Protein 7NUV (pdb70)

Structure (mmCIF, N/CA/C/O backbone):
data_7NUV
#
_entry.id   7NUV
#
_cell.length_a   44.840
_cell.length_b   44.840
_cell.length_c   141.153
_cell.angle_alpha   90.000
_cell.angle_beta   90.000
_cell.angle_gamma   90.000
#
_symmetry.space_group_name_H-M   'P 4 21 2'
#
loop_
_entity.id
_entity.type
_entity.pdbx_description
1 polymer Aux2pLS20
2 water water
#
loop_
_atom_site.group_PDB
_atom_site.id
_atom_site.type_symbol
_atom_site.label_atom_id
_atom_site.label_alt_id
_atom_site.label_comp_id
_atom_site.label_asym_id
_atom_site.label_entity_id
_atom_site.label_seq_id
_atom_site.pdbx_PDB_ins_code
_atom_site.Cartn_x
_atom_site.Cartn_y
_atom_site.Cartn_z
_atom_site.occupancy
_atom_site.B_iso_or_equiv
_atom_site.auth_seq_id
_atom_site.auth_comp_id
_atom_site.auth_asym_id
_atom_site.auth_atom_id
_atom_site.pdbx_PDB_model_num
ATOM 1 N N . LEU A 1 55 ? 37.37406 -6.19475 -31.90728 1.000 40.29438 53 LEU A N 1
ATOM 2 C CA . LEU A 1 55 ? 36.01529 -6.57451 -31.54685 1.000 36.02607 53 LEU A CA 1
ATOM 3 C C . LEU A 1 55 ? 35.09471 -6.43563 -32.75934 1.000 37.77309 53 LEU A C 1
ATOM 4 O O . LEU A 1 55 ? 35.37687 -5.64373 -33.66109 1.000 36.59655 53 LEU A O 1
ATOM 9 N N . SER A 1 56 ? 33.99880 -7.19302 -32.78493 1.000 34.47195 54 SER A N 1
ATOM 10 C CA . SER A 1 56 ? 32.96462 -6.95261 -33.78218 1.000 35.50506 54 SER A CA 1
ATOM 11 C C . SER A 1 56 ? 32.36885 -5.56111 -33.59239 1.000 38.35378 54 SER A C 1
ATOM 12 O O . SER A 1 56 ? 32.51744 -4.92768 -32.53859 1.000 33.19664 54 SER A O 1
ATOM 15 N N . GLU A 1 57 ? 31.68545 -5.07758 -34.63340 1.000 37.43687 55 GLU A N 1
ATOM 16 C CA . GLU A 1 57 ? 31.03875 -3.77271 -34.52620 1.000 39.38378 55 GLU A CA 1
ATOM 17 C C . GLU A 1 57 ? 30.04499 -3.75540 -33.37499 1.000 40.52587 55 GLU A C 1
ATOM 18 O O . GLU A 1 57 ? 30.05606 -2.84449 -32.54093 1.000 35.90492 55 GLU A O 1
ATOM 24 N N . GLN A 1 58 ? 29.17932 -4.76169 -33.31245 1.000 38.45953 56 GLN A N 1
ATOM 25 C CA . GLN A 1 58 ? 28.16317 -4.78789 -32.27160 1.000 34.33104 56 GLN A CA 1
ATOM 26 C C . GLN A 1 58 ? 28.77833 -4.89432 -30.88370 1.000 33.36579 56 GLN A C 1
ATOM 27 O O . GLN A 1 58 ? 28.32494 -4.22488 -29.94336 1.000 28.00863 56 GLN A O 1
ATOM 33 N N . ASP A 1 59 ? 29.80457 -5.73579 -30.72775 1.000 27.88528 57 ASP A N 1
ATOM 34 C CA . ASP A 1 59 ? 30.44520 -5.86796 -29.42481 1.000 33.70688 57 ASP A CA 1
ATOM 35 C C . ASP A 1 59 ? 31.18765 -4.59694 -29.04844 1.000 30.76533 57 ASP A C 1
ATOM 36 O O . ASP A 1 59 ? 31.27112 -4.26178 -27.86265 1.000 26.54405 57 ASP A O 1
ATOM 41 N N . ALA A 1 60 ? 31.71820 -3.87057 -30.03418 1.000 27.63245 58 ALA A N 1
ATOM 42 C CA . ALA A 1 60 ? 32.33170 -2.58230 -29.73296 1.000 30.42806 58 ALA A CA 1
ATOM 43 C C . ALA A 1 60 ? 31.29594 -1.59898 -29.19743 1.000 29.29053 58 ALA A C 1
ATOM 44 O O . ALA A 1 60 ? 31.58293 -0.82141 -28.27582 1.000 28.42256 58 ALA A O 1
ATOM 46 N N . LEU A 1 61 ? 30.08051 -1.62807 -29.75240 1.000 26.94322 59 LEU A N 1
ATOM 47 C CA . LEU A 1 61 ? 29.00016 -0.78674 -29.24325 1.000 25.36002 59 LEU A CA 1
ATOM 48 C C . LEU A 1 61 ? 28.61113 -1.20212 -27.83423 1.000 26.55121 59 LEU A C 1
ATOM 49 O O . LEU A 1 61 ? 28.45720 -0.35911 -26.94163 1.000 23.09879 59 LEU A O 1
ATOM 54 N N . VAL A 1 62 ? 28.44832 -2.50774 -27.61946 1.000 24.22739 60 VAL A N 1
ATOM 55 C CA . VAL A 1 62 ? 28.05423 -3.00147 -26.30124 1.000 23.55693 60 VAL A CA 1
ATOM 56 C C . VAL A 1 62 ? 29.08747 -2.57581 -25.27078 1.000 24.59858 60 VAL A C 1
ATOM 57 O O . VAL A 1 62 ? 28.75486 -2.15265 -24.15725 1.000 22.21820 60 VAL A O 1
ATOM 61 N N . GLU A 1 63 ? 30.36114 -2.66169 -25.63679 1.000 23.29689 61 GLU A N 1
ATOM 62 C CA . GLU A 1 63 ? 31.40398 -2.35960 -24.67484 1.000 24.23144 61 GLU A CA 1
ATOM 63 C C . GLU A 1 63 ? 31.43050 -0.86147 -24.38451 1.000 24.14186 61 GLU A C 1
ATOM 64 O O . GLU A 1 63 ? 31.65952 -0.44868 -23.23990 1.000 24.67622 61 GLU A O 1
ATOM 70 N N . LYS A 1 64 ? 31.15782 -0.03562 -25.40620 1.000 19.60324 62 LYS A N 1
ATOM 71 C CA . LYS A 1 64 ? 31.15516 1.41588 -25.22996 1.000 22.69621 62 LYS A CA 1
ATOM 72 C C . LYS A 1 64 ? 30.01361 1.86063 -24.31605 1.000 25.06794 62 LYS A C 1
ATOM 73 O O . LYS A 1 64 ? 30.20428 2.70535 -23.43085 1.000 19.85187 62 LYS A O 1
ATOM 79 N N . ILE A 1 65 ? 28.82526 1.29126 -24.51562 1.000 18.83579 63 ILE A N 1
ATOM 80 C CA . ILE A 1 65 ? 27.70841 1.50889 -23.60149 1.000 19.61631 63 ILE A CA 1
ATOM 81 C C . ILE A 1 65 ? 28.09426 1.12031 -22.17663 1.000 19.22573 63 ILE A C 1
ATOM 82 O O . ILE A 1 65 ? 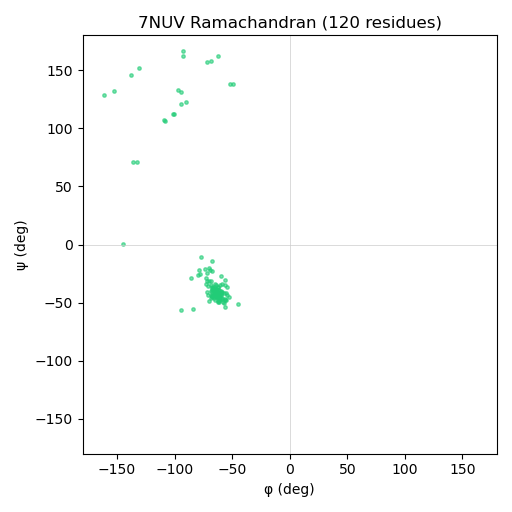27.96318 1.91174 -21.23464 1.000 21.78665 63 ILE A O 1
ATOM 87 N N . PHE A 1 66 ? 28.57625 -0.11141 -22.00172 1.000 18.44526 64 PHE A N 1
ATOM 88 C CA . PHE A 1 66 ? 28.81178 -0.65034 -20.66324 1.000 18.91059 64 PHE A CA 1
ATOM 89 C C . PHE A 1 66 ? 29.89282 0.12109 -19.91868 1.000 21.40519 64 PHE A C 1
ATOM 90 O O . PHE A 1 66 ? 29.79933 0.30680 -18.69752 1.000 20.25489 64 PHE A O 1
ATOM 98 N N . GLN A 1 67 ? 30.91604 0.59754 -20.62630 1.000 17.71249 65 GLN A N 1
ATOM 99 C CA . GLN A 1 67 ? 31.99713 1.28853 -19.93129 1.000 23.85122 65 GLN A CA 1
ATOM 100 C C . GLN A 1 67 ? 31.54506 2.61485 -19.34223 1.000 20.75526 65 GLN A C 1
ATOM 101 O O . GLN A 1 67 ? 32.24841 3.17088 -18.49342 1.000 20.79676 65 GLN A O 1
ATOM 107 N N . ARG A 1 68 ? 30.38670 3.12435 -19.75361 1.000 21.04900 66 ARG A N 1
ATOM 108 C CA . ARG A 1 68 ? 29.89733 4.35211 -19.15034 1.000 23.10375 66 ARG A CA 1
ATOM 109 C C . ARG A 1 68 ? 29.47788 4.14246 -17.69375 1.000 20.11564 66 ARG A C 1
ATOM 110 O O . ARG A 1 68 ? 29.45633 5.10930 -16.92242 1.000 20.00113 66 ARG A O 1
ATOM 118 N N . PHE A 1 69 ? 29.17217 2.91021 -17.28357 1.000 19.24452 67 PHE A N 1
ATOM 119 C CA . PHE A 1 69 ? 28.72725 2.69513 -15.91008 1.000 17.79171 67 PHE A CA 1
ATOM 120 C C . PHE A 1 69 ? 29.18222 1.38367 -15.28236 1.000 17.80894 67 PHE A C 1
ATOM 121 O O . PHE A 1 69 ? 28.79020 1.11227 -14.13882 1.000 18.28335 67 PHE A O 1
ATOM 129 N N . LYS A 1 70 ? 29.94166 0.53435 -15.98935 1.000 15.39163 68 LYS A N 1
ATOM 130 C CA . LYS A 1 70 ? 30.48378 -0.67496 -15.35329 1.000 16.41717 68 LYS A CA 1
ATOM 131 C C . LYS A 1 70 ? 31.09281 -0.44466 -13.96708 1.000 18.62727 68 LYS A C 1
ATOM 132 O O . LYS A 1 70 ? 30.78973 -1.17096 -13.01034 1.000 15.92522 68 LYS A O 1
ATOM 138 N N . LYS A 1 71 ? 31.98781 0.53606 -13.84800 1.000 14.86583 69 LYS A N 1
ATOM 139 C CA . LYS A 1 71 ? 32.68065 0.72987 -12.58142 1.000 17.82209 69 LYS A CA 1
ATOM 140 C C . LYS A 1 71 ? 31.74358 1.31920 -11.54421 1.000 16.42681 69 LYS A C 1
ATOM 141 O O . LYS A 1 71 ? 31.91804 1.08387 -10.34352 1.000 17.27758 69 LYS A O 1
ATOM 147 N N . THR A 1 72 ? 30.74635 2.09397 -11.98516 1.000 15.78235 70 THR A N 1
ATOM 148 C CA . THR A 1 72 ? 29.76375 2.61041 -11.04519 1.000 13.29824 70 THR A CA 1
ATOM 149 C C . THR A 1 72 ? 28.98033 1.46806 -10.40695 1.000 15.50763 70 THR A C 1
ATOM 150 O O . THR A 1 72 ? 28.79129 1.43930 -9.18268 1.000 12.62721 70 THR A O 1
ATOM 154 N N . LEU A 1 73 ? 28.54147 0.49586 -11.21366 1.000 14.71668 71 LEU A N 1
ATOM 155 C CA . LEU A 1 73 ? 27.84330 -0.65755 -10.64786 1.000 15.88183 71 LEU A CA 1
ATOM 156 C C . LEU A 1 73 ? 28.75430 -1.48148 -9.74870 1.000 20.36032 71 LEU A C 1
ATOM 157 O O . LEU A 1 73 ? 28.30584 -1.98923 -8.71152 1.000 14.68232 71 LEU A O 1
ATOM 162 N N . ASP A 1 74 ? 30.02901 -1.63352 -10.13037 1.000 17.28298 72 ASP A N 1
ATOM 163 C CA . ASP A 1 74 ? 30.98109 -2.37256 -9.29885 1.000 17.86814 72 ASP A CA 1
ATOM 164 C C . ASP A 1 74 ? 31.10664 -1.74341 -7.91914 1.000 14.67637 72 ASP A C 1
ATOM 165 O O . ASP A 1 74 ? 31.07557 -2.44058 -6.90149 1.000 16.68588 72 ASP A O 1
ATOM 170 N N . VAL A 1 75 ? 31.26009 -0.41529 -7.88094 1.000 15.84939 73 VAL A N 1
ATOM 171 C CA . VAL A 1 75 ? 31.32467 0.33829 -6.62837 1.000 17.74794 73 VAL A CA 1
ATOM 172 C C . VAL A 1 75 ? 30.06711 0.13382 -5.79772 1.000 16.10723 73 VAL A C 1
ATOM 173 O O . VAL A 1 75 ? 30.13836 -0.04536 -4.57829 1.000 17.36901 73 VAL A O 1
ATOM 177 N N . ILE A 1 76 ? 28.89126 0.22958 -6.42782 1.000 15.38092 74 ILE A N 1
ATOM 178 C CA . ILE A 1 76 ? 27.65163 0.04052 -5.67648 1.000 17.20923 74 ILE A CA 1
ATOM 179 C C . ILE A 1 76 ? 27.59041 -1.36507 -5.09539 1.000 17.56306 74 ILE A C 1
ATOM 180 O O . ILE A 1 76 ? 27.28899 -1.55099 -3.91122 1.000 17.62136 74 ILE A O 1
ATOM 185 N N . ARG A 1 77 ? 27.85173 -2.37996 -5.92525 1.000 13.80201 75 ARG A N 1
ATOM 186 C CA . ARG A 1 77 ? 27.89259 -3.74690 -5.41950 1.000 14.94710 75 ARG A CA 1
ATOM 187 C C . ARG A 1 77 ? 28.82875 -3.90546 -4.23141 1.000 17.96232 75 ARG A C 1
ATOM 188 O O . ARG A 1 77 ? 28.47055 -4.55684 -3.24323 1.000 17.92508 75 ARG A O 1
ATOM 196 N N . VAL A 1 78 ? 30.03215 -3.33334 -4.30888 1.000 16.58665 76 VAL A N 1
ATOM 197 C CA . VAL A 1 78 ? 30.99854 -3.50929 -3.22493 1.000 15.42925 76 VAL A CA 1
ATOM 198 C C . VAL A 1 78 ? 30.52478 -2.79353 -1.96643 1.000 19.89019 76 VAL A C 1
ATOM 199 O O . VAL A 1 78 ? 30.61600 -3.32884 -0.84772 1.000 19.45172 76 VAL A O 1
ATOM 203 N N . ARG A 1 79 ? 30.01568 -1.57422 -2.12045 1.000 16.67288 77 ARG A N 1
ATOM 204 C CA . ARG A 1 79 ? 29.48274 -0.85665 -0.96521 1.000 18.59812 77 ARG A CA 1
ATOM 205 C C . ARG A 1 79 ? 28.32329 -1.61438 -0.31453 1.000 18.01644 77 ARG A C 1
ATOM 206 O O . ARG A 1 79 ? 28.26875 -1.76295 0.91826 1.000 17.61563 77 ARG A O 1
ATOM 214 N N . ALA A 1 80 ? 27.38707 -2.11339 -1.12556 1.000 19.00781 78 ALA A N 1
ATOM 215 C CA . ALA A 1 80 ? 26.25943 -2.85665 -0.57238 1.000 17.01322 78 ALA A CA 1
ATOM 216 C C . ALA A 1 80 ? 26.72333 -4.08902 0.18676 1.000 16.27180 78 ALA A C 1
ATOM 217 O O . ALA A 1 80 ? 26.11097 -4.46004 1.19445 1.000 18.62947 78 ALA A O 1
ATOM 219 N N . GLY A 1 81 ? 27.79780 -4.73388 -0.27180 1.000 15.44303 79 GLY A N 1
ATOM 220 C CA . GLY A 1 81 ? 28.35163 -5.84665 0.48155 1.000 15.47490 79 GLY A CA 1
ATOM 221 C C . GLY A 1 81 ? 28.91849 -5.41111 1.82267 1.000 17.84244 79 GLY A C 1
ATOM 222 O O . GLY A 1 81 ? 28.77194 -6.11975 2.82547 1.000 17.21070 79 GLY A O 1
ATOM 223 N N . HIS A 1 82 ? 29.60476 -4.26451 1.85680 1.000 19.13588 80 HIS A N 1
ATOM 224 C CA . HIS A 1 82 ? 30.11051 -3.74169 3.12818 1.000 19.03576 80 HIS A CA 1
ATOM 225 C C . HIS A 1 82 ? 28.98902 -3.44608 4.11229 1.000 19.32326 80 HIS A C 1
ATOM 226 O O . HIS A 1 82 ? 29.09315 -3.77265 5.30233 1.000 18.10494 80 HIS A O 1
ATOM 233 N N A THR A 1 83 ? 27.92924 -2.77986 3.65860 0.770 15.99625 81 THR A N 1
ATOM 234 N N B THR A 1 83 ? 27.93051 -2.77618 3.65349 0.230 16.06826 81 THR A N 1
ATOM 235 C CA A THR A 1 83 ? 26.90599 -2.42900 4.62574 0.770 17.92935 81 THR A CA 1
ATOM 236 C CA B THR A 1 83 ? 26.86121 -2.39612 4.56806 0.230 18.07155 81 THR A CA 1
ATOM 237 C C A THR A 1 83 ? 26.05954 -3.63977 4.97292 0.770 18.33948 81 THR A C 1
ATOM 238 C C B THR A 1 83 ? 25.97931 -3.58637 4.92489 0.230 18.30823 81 THR A C 1
ATOM 239 O O A THR A 1 83 ? 25.60583 -3.75382 6.11213 0.770 18.48500 81 THR A O 1
ATOM 240 O O B THR A 1 83 ? 25.39329 -3.61152 6.01118 0.230 18.61470 81 THR A O 1
ATOM 247 N N . ASP A 1 84 ? 25.88259 -4.57763 4.03536 1.000 15.73498 82 ASP A N 1
ATOM 248 C CA . ASP A 1 84 ? 25.28641 -5.86037 4.40178 1.000 15.25054 82 ASP A CA 1
ATOM 249 C C . ASP A 1 84 ? 26.07500 -6.51258 5.53411 1.000 16.83638 82 ASP A C 1
ATOM 250 O O . ASP A 1 84 ? 25.49891 -6.93339 6.54454 1.000 19.27441 82 ASP A O 1
ATOM 255 N N . LYS A 1 85 ? 27.40487 -6.56712 5.39799 1.000 16.29262 83 LYS A N 1
ATOM 256 C CA . LYS A 1 85 ? 28.24192 -7.15562 6.44349 1.000 17.61219 83 LYS A CA 1
ATOM 257 C C . LYS A 1 85 ? 28.09516 -6.40012 7.76369 1.000 15.96875 83 LYS A C 1
ATOM 258 O O . LYS A 1 85 ? 27.90736 -7.00958 8.82414 1.000 14.55826 83 LYS A O 1
ATOM 264 N N . ASN A 1 86 ? 28.17925 -5.06475 7.71928 1.000 14.72371 84 ASN A N 1
ATOM 265 C CA . ASN A 1 86 ? 28.03435 -4.27282 8.94004 1.000 15.97799 84 ASN A CA 1
ATOM 266 C C . ASN A 1 86 ? 26.66450 -4.45632 9.58342 1.000 15.33416 84 ASN A C 1
ATOM 267 O O . ASN A 1 86 ? 26.54994 -4.50265 10.81662 1.000 14.87965 84 ASN A O 1
ATOM 272 N N . ALA A 1 87 ? 25.61153 -4.54321 8.77386 1.000 13.14933 85 ALA A N 1
ATOM 273 C 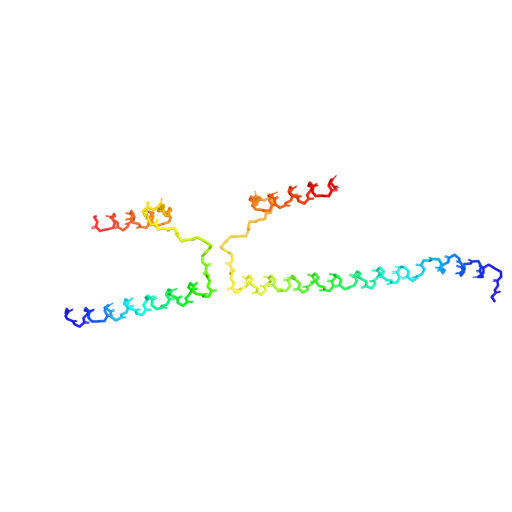CA . ALA A 1 87 ? 24.27931 -4.74488 9.34683 1.000 14.04738 85 ALA A CA 1
ATOM 274 C C . ALA A 1 87 ? 24.16077 -6.09665 10.04879 1.000 17.46734 85 ALA A C 1
ATOM 275 O O . ALA A 1 87 ? 23.46707 -6.20437 11.06929 1.000 17.11493 85 ALA A O 1
ATOM 277 N N . GLN A 1 88 ? 24.84745 -7.12874 9.53999 1.000 16.50983 86 GLN A N 1
ATOM 278 C CA . GLN A 1 88 ? 24.90812 -8.42740 10.21341 1.000 14.36785 86 GLN A CA 1
ATOM 279 C C . GLN A 1 88 ? 25.65784 -8.35000 11.53978 1.000 15.26360 86 GLN A C 1
ATOM 280 O O . GLN A 1 88 ? 25.20612 -8.90854 12.54558 1.000 15.76861 86 GLN A O 1
ATOM 286 N N . ILE A 1 89 ? 26.80201 -7.66038 11.55489 1.000 13.03459 87 ILE A N 1
ATOM 287 C CA . ILE A 1 89 ? 27.55209 -7.44077 12.78910 1.000 15.74851 87 ILE A CA 1
ATOM 288 C C . ILE A 1 89 ? 26.71867 -6.68951 13.79532 1.000 12.84049 87 ILE A C 1
ATOM 289 O O . ILE A 1 89 ? 26.72039 -7.01293 14.99013 1.000 14.74748 87 ILE A O 1
ATOM 294 N N . ASN A 1 90 ? 25.99294 -5.67168 13.33413 1.000 11.05294 88 ASN A N 1
ATOM 295 C CA . ASN A 1 90 ? 25.13985 -4.90798 14.23312 1.000 12.68825 88 ASN A CA 1
ATOM 296 C C . ASN A 1 90 ? 24.11385 -5.80251 14.92691 1.000 14.41378 88 ASN A C 1
ATOM 297 O O . ASN A 1 90 ? 23.87022 -5.66700 16.13314 1.000 13.89045 88 ASN A O 1
ATOM 302 N N A LEU A 1 91 ? 23.51728 -6.74099 14.18939 0.511 13.71738 89 LEU A N 1
ATOM 303 N N B LEU A 1 91 ? 23.50601 -6.72479 14.18038 0.489 13.65797 89 LEU A N 1
ATOM 304 C CA A LEU A 1 91 ? 22.52080 -7.62007 14.79236 0.511 15.22572 89 LEU A CA 1
ATOM 305 C CA B LEU A 1 91 ? 22.52985 -7.63265 14.76984 0.489 15.43193 89 LEU A CA 1
ATOM 306 C C A LEU A 1 91 ? 23.15135 -8.57950 15.80286 0.511 14.55369 89 LEU A C 1
ATOM 307 C C B LEU A 1 91 ? 23.16886 -8.54818 15.81376 0.489 14.29952 89 LEU A C 1
ATOM 308 O O A LEU A 1 91 ? 22.52857 -8.90927 16.82309 0.511 14.16686 89 LEU A O 1
ATOM 309 O O B LEU A 1 91 ? 22.56627 -8.82211 16.86227 0.489 14.16785 89 LEU A O 1
ATOM 318 N N . GLU A 1 92 ? 24.38431 -9.03794 15.54351 1.000 12.05025 90 GLU A N 1
ATOM 319 C CA . GLU A 1 92 ? 25.07695 -9.90646 16.49960 1.000 14.24496 90 GLU A CA 1
ATOM 320 C C . GLU A 1 92 ? 25.34222 -9.17915 17.81309 1.000 14.31116 90 GLU A C 1
ATOM 321 O O . GLU A 1 92 ? 25.23057 -9.77193 18.89783 1.000 15.75741 90 GLU A O 1
ATOM 327 N N . LEU A 1 93 ? 25.70647 -7.89263 17.72583 1.000 11.68905 91 LEU A N 1
ATOM 328 C CA . LEU A 1 93 ? 25.98859 -7.06894 18.89774 1.000 15.15233 91 LEU A CA 1
ATOM 329 C C . LEU A 1 93 ? 24.72984 -6.81784 19.70870 1.000 12.62778 91 LEU A C 1
ATOM 330 O O . LEU A 1 93 ? 24.75736 -6.90333 20.93721 1.000 13.84135 91 LEU A O 1
ATOM 335 N N . TRP A 1 94 ? 23.60938 -6.49667 19.04914 1.000 13.56649 92 TRP A N 1
ATOM 336 C CA . TRP A 1 94 ? 22.34268 -6.46645 19.76936 1.000 12.41223 92 TRP A CA 1
ATOM 337 C C . TRP A 1 94 ? 22.07676 -7.77970 20.48298 1.000 12.17055 92 TRP A C 1
ATOM 338 O O . TRP A 1 94 ? 21.59519 -7.77945 21.61465 1.000 11.21298 92 TRP A O 1
ATOM 349 N N . ASN A 1 95 ? 22.32493 -8.91125 19.81428 1.000 11.32592 93 ASN A N 1
ATOM 350 C CA . ASN A 1 95 ? 22.04831 -10.20669 20.42829 1.000 11.91175 93 ASN A CA 1
ATOM 351 C C . ASN A 1 95 ? 22.87535 -10.40758 21.68882 1.000 14.89185 93 ASN A C 1
ATOM 352 O O . ASN A 1 95 ? 22.34209 -10.78997 22.73297 1.000 12.55970 93 ASN A O 1
ATOM 357 N N . ALA A 1 96 ? 24.18925 -10.16965 21.59521 1.000 12.99764 94 ALA A N 1
ATOM 358 C CA . ALA A 1 96 ? 25.07089 -10.32273 22.74382 1.000 15.53798 94 ALA A CA 1
ATOM 359 C C . ALA A 1 96 ? 24.70203 -9.34895 23.85611 1.000 15.50873 94 ALA A C 1
ATOM 360 O O . ALA A 1 96 ? 24.69276 -9.72120 25.03654 1.000 15.71701 94 ALA A O 1
ATOM 362 N N . PHE A 1 97 ? 24.42021 -8.09100 23.50139 1.000 14.63224 95 PHE A N 1
ATOM 363 C CA . PHE A 1 97 ? 24.05598 -7.09340 24.50527 1.000 12.41657 95 PHE A CA 1
ATOM 364 C C . PHE A 1 97 ? 22.76740 -7.49991 25.21723 1.000 15.13849 95 PHE A C 1
ATOM 365 O O . PHE A 1 97 ? 22.68975 -7.49689 26.45445 1.000 16.08882 95 PHE A O 1
ATOM 373 N N . LEU A 1 98 ? 21.74697 -7.86908 24.45107 1.000 13.50446 96 LEU A N 1
ATOM 374 C CA . LEU A 1 98 ? 20.47746 -8.23205 25.06762 1.000 14.93460 96 LEU A CA 1
ATOM 375 C C . LEU A 1 98 ? 20.56031 -9.57007 25.78521 1.000 14.36186 96 LEU A C 1
ATOM 376 O O . LEU A 1 98 ? 19.80859 -9.79698 26.74125 1.000 14.05513 96 LEU A O 1
ATOM 381 N N . MET A 1 99 ? 21.48112 -10.46204 25.40624 1.000 14.05453 97 MET A N 1
ATOM 382 C CA . MET A 1 99 ? 21.53894 -11.67206 26.21506 1.000 13.27590 97 MET A CA 1
ATOM 383 C C . MET A 1 99 ? 22.15253 -11.34051 27.56755 1.000 17.52498 97 MET A C 1
ATOM 384 O O . MET A 1 99 ? 21.80657 -11.95372 28.59161 1.000 14.94476 97 MET A O 1
ATOM 389 N N . ALA A 1 100 ? 23.09690 -10.39474 27.57821 1.000 15.88593 98 ALA A N 1
ATOM 390 C CA . ALA A 1 100 ? 23.73676 -9.98939 28.82894 1.000 17.02303 98 ALA A CA 1
ATOM 391 C C . ALA A 1 100 ? 22.87111 -9.03953 29.63763 1.000 18.96066 98 ALA A C 1
ATOM 392 O O . ALA A 1 100 ? 23.03558 -8.95095 30.85764 1.000 18.60577 98 ALA A O 1
ATOM 394 N N . ASN A 1 101 ? 21.92905 -8.35455 28.99494 1.000 15.29871 99 ASN A N 1
ATOM 395 C CA . ASN A 1 101 ? 21.08924 -7.34776 29.64841 1.000 14.04878 99 ASN A CA 1
ATOM 396 C C . ASN A 1 101 ? 19.65730 -7.56840 29.17201 1.000 15.95927 99 ASN A C 1
ATOM 397 O O . ASN A 1 101 ? 19.13275 -6.80230 28.35882 1.000 15.13092 99 ASN A O 1
ATOM 402 N N . PRO A 1 102 ? 19.01512 -8.64187 29.61616 1.000 18.21597 100 PRO A N 1
ATOM 403 C CA . PRO A 1 102 ? 17.74204 -9.03146 29.00314 1.000 16.90156 100 PRO A CA 1
ATOM 404 C C . PRO A 1 102 ? 16.62399 -8.07925 29.38769 1.000 16.04782 100 PRO A C 1
ATOM 405 O O . PRO A 1 102 ? 16.68338 -7.38797 30.39962 1.000 17.26440 100 PRO A O 1
ATOM 409 N N . LEU A 1 103 ? 15.58360 -8.05009 28.53347 1.000 15.07643 101 LEU A N 1
ATOM 410 C CA . LEU A 1 103 ? 14.38397 -7.22858 28.68185 1.000 14.85733 101 LEU A CA 1
ATOM 411 C C . LEU A 1 103 ? 13.29414 -8.03906 29.37574 1.000 16.11490 101 LEU A C 1
ATOM 412 O O . LEU A 1 103 ? 13.05300 -9.18547 28.98900 1.000 15.52315 101 LEU A O 1
ATOM 417 N N . PRO A 1 104 ? 12.63126 -7.50886 30.41464 1.000 17.80816 102 PRO A N 1
ATOM 418 C CA . PRO A 1 104 ? 11.51086 -8.25366 31.02086 1.000 17.75814 102 PRO A CA 1
ATOM 419 C C . PRO A 1 104 ? 10.36261 -8.48933 30.05964 1.000 16.65835 102 PRO A C 1
ATOM 420 O O . PRO A 1 104 ? 9.67412 -9.51974 30.12905 1.000 20.99999 102 PRO A O 1
ATOM 424 N N . VAL A 1 105 ? 10.10619 -7.51355 29.20108 1.000 16.35195 103 VAL A N 1
ATOM 425 C CA . VAL A 1 105 ? 9.14521 -7.61355 28.11080 1.000 21.30682 103 VAL A CA 1
ATOM 426 C C . VAL A 1 105 ? 9.78603 -6.96825 26.88485 1.000 15.71829 103 VAL A C 1
ATOM 427 O O . VAL A 1 105 ? 10.56963 -6.01289 26.99221 1.000 18.67677 103 VAL A O 1
ATOM 431 N N . THR A 1 106 ? 9.47584 -7.50819 25.70876 1.000 15.40720 104 THR A N 1
ATOM 432 C CA . THR A 1 106 ? 9.98715 -6.98068 24.44729 1.000 12.92272 104 THR A CA 1
ATOM 433 C C . THR A 1 106 ? 8.82798 -6.29830 23.72878 1.000 20.41431 104 THR A C 1
ATOM 434 O O . THR A 1 106 ? 7.93030 -6.97602 23.21457 1.000 19.76376 104 THR A O 1
ATOM 438 N N . VAL A 1 107 ? 8.83955 -4.96765 23.70604 1.000 14.45651 105 VAL A N 1
ATOM 439 C CA . VAL A 1 107 ? 7.73411 -4.18386 23.16004 1.000 14.48690 105 VAL A CA 1
ATOM 440 C C . VAL A 1 107 ? 8.12548 -3.72364 21.76122 1.000 15.54601 105 VAL A C 1
ATOM 441 O O . VAL A 1 107 ? 9.01230 -2.88562 21.60056 1.000 14.28591 105 VAL A O 1
ATOM 445 N N . LEU A 1 108 ? 7.45415 -4.24489 20.74703 1.000 15.14643 106 LEU A N 1
ATOM 446 C CA . LEU A 1 108 ? 7.73682 -3.89483 19.35960 1.000 14.45793 106 LEU A CA 1
ATOM 447 C C . LEU A 1 108 ? 6.83351 -2.74410 18.92388 1.000 20.24703 106 LEU A C 1
ATOM 448 O O . LEU A 1 108 ? 5.83676 -2.43237 19.58815 1.000 17.74341 106 LEU A O 1
ATOM 453 N N . THR A 1 109 ? 7.16960 -2.12312 17.77622 1.000 15.88506 107 THR A N 1
ATOM 454 C CA . THR A 1 109 ? 6.51111 -0.87027 17.41425 1.000 16.23425 107 THR A CA 1
ATOM 455 C C . THR A 1 109 ? 5.05681 -1.09276 17.02981 1.000 21.47165 107 THR A C 1
ATOM 456 O O . THR A 1 109 ? 4.27757 -0.12985 17.01005 1.000 22.27293 107 THR A O 1
ATOM 460 N N . ASP A 1 110 ? 4.67837 -2.32194 16.66703 1.000 19.29667 108 ASP A N 1
ATOM 461 C CA . ASP A 1 110 ? 3.26501 -2.55288 16.39515 1.000 24.29936 108 ASP A CA 1
ATOM 462 C C . ASP A 1 110 ? 2.44033 -2.66054 17.67345 1.000 25.16096 108 ASP A C 1
ATOM 463 O O . ASP A 1 110 ? 1.20785 -2.65601 17.59963 1.000 27.15353 108 ASP A O 1
ATOM 468 N N . GLN A 1 111 ? 3.07985 -2.75964 18.83573 1.000 22.46339 109 GLN A N 1
ATOM 469 C CA . GLN A 1 111 ? 2.36855 -2.65245 20.10645 1.000 19.67419 109 GLN A CA 1
ATOM 470 C C . GLN A 1 111 ? 2.40452 -1.23077 20.65035 1.000 21.77960 109 GLN A C 1
ATOM 471 O O . GLN A 1 111 ? 1.35872 -0.63341 20.92118 1.000 24.61624 109 GLN A O 1
ATOM 477 N N . HIS A 1 112 ? 3.60644 -0.68893 20.82421 1.000 18.27364 110 HIS A N 1
ATOM 478 C CA . HIS A 1 112 ? 3.80245 0.68545 21.27304 1.000 15.80311 110 HIS A CA 1
ATOM 479 C C . HIS A 1 112 ? 5.13015 1.20431 20.75340 1.000 18.35074 110 HIS A C 1
ATOM 480 O O . HIS A 1 112 ? 6.14321 0.52035 20.88500 1.000 17.01620 110 HIS A O 1
ATOM 487 N N . THR A 1 113 ? 5.12481 2.40375 20.16752 1.000 16.21811 111 THR A N 1
ATOM 488 C CA . THR A 1 113 ? 6.35153 3.05505 19.72968 1.000 17.48365 111 THR A CA 1
ATOM 489 C C . THR A 1 113 ? 6.81788 3.98240 20.83674 1.000 16.63951 111 THR A C 1
ATOM 490 O O . THR A 1 113 ? 6.08335 4.87939 21.26048 1.000 15.07882 111 THR A O 1
ATOM 494 N N . SER A 1 114 ? 8.02777 3.72935 21.30964 1.000 14.73618 112 SER A N 1
ATOM 495 C CA . SER A 1 114 ? 8.69569 4.59316 22.27235 1.000 16.66862 112 SER A CA 1
ATOM 496 C C . SER A 1 114 ? 8.63522 6.03969 21.81392 1.000 17.95878 112 SER A C 1
ATOM 497 O O . SER A 1 114 ? 8.82837 6.33167 20.63547 1.000 17.35727 112 SER A O 1
ATOM 500 N N . GLU A 1 115 ? 8.37949 6.96394 22.74635 1.000 14.99909 113 GLU A N 1
ATOM 501 C CA . GLU A 1 115 ? 8.41225 8.36381 22.34320 1.000 17.13643 113 GLU A CA 1
ATOM 502 C C . GLU A 1 115 ? 9.77316 8.75507 21.77034 1.000 16.11179 113 GLU A C 1
ATOM 503 O O . GLU A 1 115 ? 9.83742 9.60389 20.88122 1.000 15.69856 113 GLU A O 1
ATOM 509 N N . SER A 1 116 ? 10.86763 8.17145 22.27643 1.000 13.65668 114 SER A N 1
ATOM 510 C CA . SER A 1 116 ? 12.20041 8.49637 21.75114 1.000 12.72773 114 SER A CA 1
ATOM 511 C C . SER A 1 116 ? 12.34476 8.10748 20.28274 1.000 18.24956 114 SER A C 1
ATOM 512 O O . SER A 1 116 ? 12.95950 8.84612 19.49216 1.000 14.38482 114 SER A O 1
ATOM 515 N N . VAL A 1 117 ? 11.82350 6.93106 19.91479 1.000 15.47439 115 VAL A N 1
ATOM 516 C CA . VAL A 1 117 ? 11.81858 6.48186 18.52573 1.000 14.52300 115 VAL A CA 1
ATOM 517 C C . VAL A 1 117 ? 10.93542 7.38290 17.67526 1.000 14.99785 115 VAL A C 1
ATOM 518 O O . VAL A 1 117 ? 11.31501 7.79789 16.57384 1.000 15.11803 115 VAL A O 1
ATOM 522 N N . SER A 1 118 ? 9.75505 7.71914 18.17925 1.000 14.26741 116 SER A N 1
ATOM 523 C CA . SER A 1 118 ? 8.89663 8.63947 17.45127 1.000 17.74374 116 SER A CA 1
ATOM 524 C C . SER A 1 118 ? 9.57623 9.99157 17.24259 1.000 16.18964 116 SER A C 1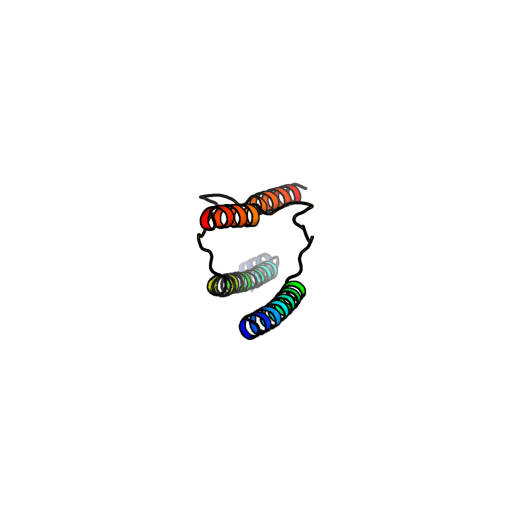
ATOM 525 O O . SER A 1 118 ? 9.50460 10.56195 16.14852 1.000 16.80226 116 SER A O 1
ATOM 528 N N . MET A 1 119 ? 10.23697 10.53311 18.26859 1.000 13.70054 117 MET A N 1
ATOM 529 C CA . MET A 1 119 ? 10.87454 11.83193 18.04881 1.000 14.81336 117 MET A CA 1
ATOM 530 C C . MET A 1 119 ? 12.02545 11.73977 17.05871 1.000 16.36103 117 MET A C 1
ATOM 531 O O . MET A 1 119 ? 12.24120 12.67277 16.27042 1.000 16.26150 117 MET A O 1
ATOM 536 N N . ALA A 1 120 ? 12.80224 10.65270 17.10840 1.000 13.64079 118 ALA A N 1
ATOM 537 C CA . ALA A 1 120 ? 13.88377 10.48527 16.14619 1.000 10.98128 118 ALA A CA 1
ATOM 538 C C . ALA A 1 120 ? 13.34438 10.36647 14.72574 1.000 13.78126 118 ALA A C 1
ATOM 539 O O . ALA A 1 120 ? 13.93739 10.90514 13.77931 1.000 14.92942 118 ALA A O 1
ATOM 541 N N . LYS A 1 121 ? 12.23977 9.64374 14.54431 1.000 17.00637 119 LYS A N 1
ATOM 542 C CA . LYS A 1 121 ? 11.68027 9.49910 13.20602 1.000 17.27845 119 LYS A CA 1
ATOM 543 C C . LYS A 1 121 ? 11.17872 10.83307 12.67216 1.000 16.12183 119 LYS A C 1
ATOM 544 O O . LYS A 1 121 ? 11.34263 11.12830 11.48120 1.000 18.98436 119 LYS A O 1
ATOM 550 N N . GLU A 1 122 ? 10.55673 11.64939 13.53128 1.000 17.15999 120 GLU A N 1
ATOM 551 C CA . GLU A 1 122 ? 10.07231 12.94654 13.07951 1.000 17.29528 120 GLU A CA 1
ATOM 552 C C . GLU A 1 122 ? 11.24399 13.86564 12.73969 1.000 19.20549 120 GLU A C 1
ATOM 553 O O . GLU A 1 122 ? 11.20352 14.59566 11.74255 1.000 17.41023 120 GLU A O 1
ATOM 559 N N . LYS A 1 123 ? 12.29630 13.84548 13.55506 1.000 15.32768 121 LYS A N 1
ATOM 560 C CA . LYS A 1 123 ? 13.43943 14.70766 13.27385 1.000 14.59394 121 LYS A CA 1
ATOM 561 C C . LYS A 1 123 ? 14.05544 14.35610 11.92443 1.000 19.53705 121 LYS A C 1
ATOM 562 O O . LYS A 1 123 ? 14.34511 15.23483 11.10362 1.000 16.36267 121 LYS A O 1
ATOM 568 N N . VAL A 1 124 ? 14.29061 13.06448 11.69121 1.000 15.28048 122 VAL A N 1
ATOM 569 C CA . VAL A 1 124 ? 14.90791 12.64815 10.43488 1.000 17.18568 122 VAL A CA 1
ATOM 570 C C . VAL A 1 124 ? 13.95593 12.89948 9.26064 1.000 15.99792 122 VAL A C 1
ATOM 571 O O . VAL A 1 124 ? 14.37609 13.35698 8.19349 1.000 19.00194 122 VAL A O 1
ATOM 575 N N . SER A 1 125 ? 12.65929 12.65079 9.44392 1.000 19.47094 123 SER A N 1
ATOM 576 C CA . SER A 1 125 ? 11.70426 12.96615 8.38251 1.000 17.05444 123 SER A CA 1
ATOM 577 C C . SER A 1 125 ? 11.77698 14.43971 7.9866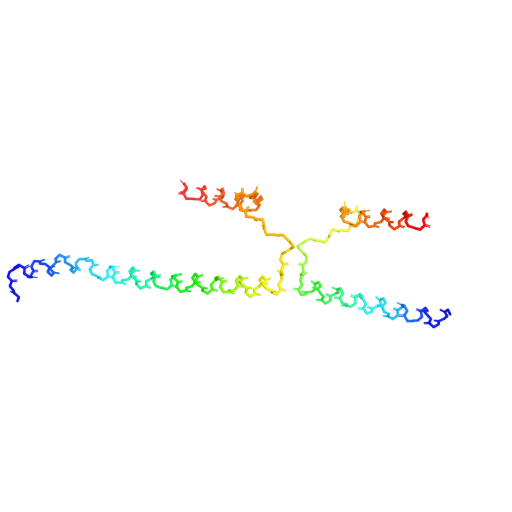4 1.000 19.72874 123 SER A C 1
ATOM 578 O O . SER A 1 125 ? 11.70866 14.77656 6.80069 1.000 20.85118 123 SER A O 1
ATOM 581 N N . ASN A 1 126 ? 11.90379 15.32990 8.96446 1.000 16.83560 124 ASN A N 1
ATOM 582 C CA . ASN A 1 126 ? 12.00113 16.75020 8.65777 1.000 15.18255 124 ASN A CA 1
ATOM 583 C C . ASN A 1 126 ? 13.35289 17.08520 8.04155 1.000 20.30584 124 ASN A C 1
ATOM 584 O O . ASN A 1 126 ? 13.43954 17.97921 7.19751 1.000 20.55287 124 ASN A O 1
ATOM 589 N N . ASP A 1 127 ? 14.40558 16.35695 8.42193 1.000 16.94460 125 ASP A N 1
ATOM 590 C CA . ASP A 1 127 ? 15.73143 16.60645 7.85688 1.000 22.28284 125 ASP A CA 1
ATOM 591 C C . ASP A 1 127 ? 15.70646 16.32737 6.36474 1.000 21.02715 125 ASP A C 1
ATOM 592 O O . ASP A 1 127 ? 16.23568 17.09624 5.54873 1.000 22.85740 125 ASP A O 1
ATOM 597 N N . ILE A 1 128 ? 15.09590 15.19865 6.00329 1.000 20.66851 126 ILE A N 1
ATOM 598 C CA . ILE A 1 128 ? 15.06026 14.74013 4.62193 1.000 20.74857 126 ILE A CA 1
ATOM 599 C C . ILE A 1 128 ? 14.18692 15.67026 3.79911 1.000 26.13629 126 ILE A C 1
ATOM 600 O O . ILE A 1 128 ? 14.46878 15.92664 2.62344 1.000 27.42263 126 ILE A O 1
ATOM 605 N N . ALA A 1 129 ? 13.12723 16.20593 4.40274 1.000 20.07325 127 ALA A N 1
ATOM 606 C CA . ALA A 1 129 ? 12.31203 17.19696 3.72006 1.000 24.70461 127 ALA A CA 1
ATOM 607 C C . ALA A 1 129 ? 13.05967 18.50685 3.50491 1.00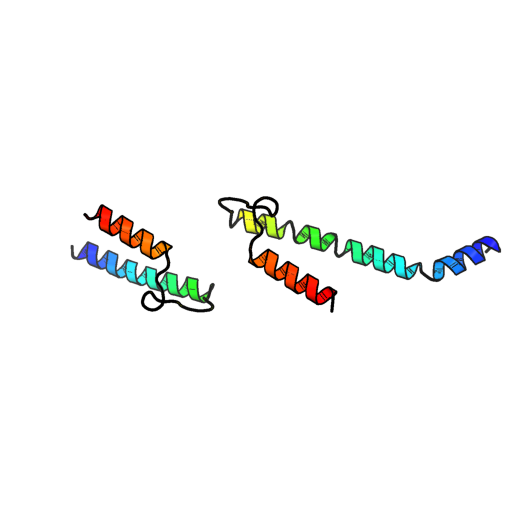0 29.78719 127 ALA A C 1
ATOM 608 O O . ALA A 1 129 ? 12.69226 19.27561 2.60799 1.000 36.13197 127 ALA A O 1
ATOM 610 N N . THR A 1 130 ? 14.09235 18.77368 4.30205 1.000 25.60988 128 THR A N 1
ATOM 611 C CA . THR A 1 130 ? 14.85647 20.02423 4.22094 1.000 30.60570 128 THR A CA 1
ATOM 612 C C . THR A 1 130 ? 16.16817 19.83510 3.45697 1.000 36.27687 128 THR A C 1
ATOM 613 O O . THR A 1 130 ? 16.66156 20.76564 2.81440 1.000 49.98404 128 THR A O 1
ATOM 617 N N . ILE B 1 76 ? 25.04992 -6.52339 70.24352 1.000 56.87252 74 ILE B N 1
ATOM 618 C CA . ILE B 1 76 ? 24.65286 -5.20705 69.75393 1.000 54.41482 74 ILE B CA 1
ATOM 619 C C . ILE B 1 76 ? 25.85105 -4.41771 69.26772 1.000 58.07452 74 ILE B C 1
ATOM 620 O O . ILE B 1 76 ? 25.80811 -3.79784 68.20314 1.000 55.24577 74 ILE B O 1
ATOM 625 N N . ARG B 1 77 ? 26.92296 -4.43226 70.05772 1.000 59.39337 75 ARG B N 1
ATOM 626 C CA . ARG B 1 77 ? 28.13612 -3.73254 69.65578 1.000 61.59308 75 ARG B CA 1
ATOM 627 C C . ARG B 1 77 ? 28.69343 -4.31432 68.36591 1.000 60.80090 75 ARG B C 1
ATOM 628 O O . ARG B 1 77 ? 29.08961 -3.57884 67.45502 1.000 61.08883 75 ARG B O 1
ATOM 636 N N . VAL B 1 78 ? 28.73535 -5.64319 68.27814 1.000 60.48456 76 VAL B N 1
ATOM 637 C CA . VAL B 1 78 ? 29.31633 -6.30091 67.11499 1.000 60.53302 76 VAL B CA 1
ATOM 638 C C . VAL B 1 78 ? 28.43110 -6.10466 65.89420 1.000 59.22243 76 VAL B C 1
ATOM 639 O O . VAL B 1 78 ? 28.90922 -5.74035 64.81300 1.000 59.31605 76 VAL B O 1
ATOM 643 N N . ARG B 1 79 ? 27.12884 -6.35761 66.04747 1.000 57.14369 77 ARG B N 1
ATOM 644 C CA . ARG B 1 79 ? 26.19200 -6.14583 64.94952 1.000 60.11244 77 ARG B CA 1
ATOM 645 C C . ARG B 1 79 ? 26.30354 -4.72762 64.41370 1.000 59.42188 77 ARG B C 1
ATOM 646 O O . ARG B 1 79 ? 26.19464 -4.49992 63.20495 1.000 52.70923 77 ARG B O 1
ATOM 654 N N . ALA B 1 80 ? 26.54470 -3.76268 65.30529 1.000 56.90862 78 ALA B N 1
ATOM 655 C CA . ALA B 1 80 ? 26.67860 -2.37165 64.88779 1.000 56.03276 78 ALA B CA 1
ATOM 656 C C . ALA B 1 80 ? 27.93615 -2.16097 64.05998 1.000 53.42699 78 ALA B C 1
ATOM 657 O O . ALA B 1 80 ? 27.89833 -1.47689 63.03154 1.000 50.58509 78 ALA B O 1
ATOM 659 N N . GLY B 1 81 ? 29.05836 -2.73260 64.49914 1.000 56.00207 79 GLY B N 1
ATOM 660 C CA . GLY B 1 81 ? 30.29793 -2.58030 63.75651 1.000 55.13962 79 GLY B CA 1
ATOM 661 C C . GLY B 1 81 ? 30.22786 -3.20371 62.37711 1.000 54.91799 79 GLY B C 1
ATOM 662 O O . GLY B 1 81 ? 30.74479 -2.64533 61.40639 1.000 50.82194 79 GLY B O 1
ATOM 663 N N . HIS B 1 82 ? 29.57658 -4.36322 62.26811 1.000 54.50221 80 HIS B N 1
ATOM 664 C CA . HIS B 1 82 ? 29.39613 -4.98016 60.95912 1.000 52.34075 80 HIS B CA 1
ATOM 665 C C . HIS B 1 82 ? 28.53747 -4.11174 60.04959 1.000 48.73745 80 HIS B C 1
ATOM 666 O O . HIS B 1 82 ? 28.86859 -3.91688 58.87599 1.000 45.50287 80 HIS B O 1
ATOM 673 N N . THR B 1 83 ? 27.43387 -3.57487 60.57034 1.000 48.53164 81 THR B N 1
ATOM 674 C CA . THR B 1 83 ? 26.57141 -2.73761 59.74201 1.000 45.91167 81 THR B CA 1
ATOM 675 C C . THR B 1 83 ? 27.27315 -1.44626 59.34100 1.000 45.93527 81 THR B C 1
ATOM 676 O O . THR B 1 83 ? 27.10187 -0.96711 58.21414 1.000 40.39291 81 THR B O 1
ATOM 680 N N . ASP B 1 84 ? 28.06913 -0.87548 60.24900 1.000 44.65400 82 ASP B N 1
ATOM 681 C CA . ASP B 1 84 ? 28.80827 0.34474 59.94080 1.000 46.27453 82 ASP B CA 1
ATOM 682 C C . ASP B 1 84 ? 29.84555 0.10089 58.85196 1.000 42.78628 82 ASP B C 1
ATOM 683 O O . ASP B 1 84 ? 29.96542 0.89202 57.91120 1.000 42.12664 82 ASP B O 1
ATOM 688 N N . LYS B 1 85 ? 30.62894 -0.97555 58.98502 1.000 41.37323 83 LYS B N 1
ATOM 689 C CA . LYS B 1 85 ? 31.57006 -1.35373 57.93169 1.000 41.38212 83 LYS B CA 1
ATOM 690 C C . LYS B 1 85 ? 30.86149 -1.54980 56.59673 1.000 39.39166 83 LYS B C 1
ATOM 691 O O . LYS B 1 85 ? 31.30750 -1.04165 55.55942 1.000 36.50510 83 LYS B O 1
ATOM 697 N N . ASN B 1 86 ? 29.75200 -2.29257 56.60246 1.000 37.61772 84 ASN B N 1
ATOM 698 C CA . ASN B 1 86 ? 29.09358 -2.62424 55.34551 1.000 38.67294 84 ASN B CA 1
ATOM 699 C C . ASN B 1 86 ? 28.43639 -1.40160 54.72778 1.000 35.94829 84 ASN B C 1
ATOM 700 O O . ASN B 1 86 ? 28.35836 -1.29816 53.49912 1.000 34.62712 84 ASN B O 1
ATOM 705 N N . ALA B 1 87 ? 27.96832 -0.46493 55.55655 1.000 35.94338 85 ALA B N 1
ATOM 706 C CA . ALA B 1 87 ? 27.43166 0.77941 55.01992 1.000 34.86519 85 ALA B CA 1
ATOM 707 C C . ALA B 1 87 ? 28.51827 1.59573 54.33254 1.000 35.30191 85 ALA B C 1
ATOM 708 O O . ALA B 1 87 ? 28.25631 2.24081 53.31250 1.000 32.97652 85 ALA B O 1
ATOM 710 N N . GLN B 1 88 ? 29.74515 1.57694 54.86071 1.000 34.52840 86 GLN B N 1
ATOM 711 C CA . GLN B 1 88 ? 30.83568 2.26273 54.16970 1.000 32.21640 86 GLN B CA 1
ATOM 712 C C . GLN B 1 88 ? 31.18514 1.58621 52.85213 1.000 33.45440 86 GLN B C 1
ATOM 713 O O . GLN B 1 88 ? 31.38038 2.26718 51.83856 1.000 30.14151 86 GLN B O 1
ATOM 719 N N . ILE B 1 89 ? 31.29145 0.25319 52.84885 1.000 33.62662 87 ILE B N 1
ATOM 720 C CA . ILE B 1 89 ? 31.52866 -0.47692 51.60136 1.000 30.29162 87 ILE B CA 1
ATOM 721 C C . ILE B 1 89 ? 30.46305 -0.13407 50.56849 1.000 29.59393 87 ILE B C 1
ATOM 722 O O . ILE B 1 89 ? 30.75949 0.03666 49.37947 1.000 29.49961 87 ILE B O 1
ATOM 727 N N . ASN B 1 90 ? 29.20302 -0.03920 51.00648 1.000 30.75344 88 ASN B N 1
ATOM 728 C CA . ASN B 1 90 ? 28.10942 0.26998 50.09406 1.000 27.96484 88 ASN B CA 1
ATOM 729 C C . ASN B 1 90 ? 28.32536 1.61507 49.41256 1.000 26.87828 88 ASN B C 1
ATOM 730 O O . ASN B 1 90 ? 28.08452 1.75871 48.20785 1.000 24.97743 88 ASN B O 1
ATOM 735 N N . LEU B 1 91 ? 28.79550 2.60870 50.16590 1.000 24.36029 89 LEU B N 1
ATOM 736 C CA . LEU B 1 91 ? 29.03468 3.93049 49.59624 1.000 26.98476 89 LEU B CA 1
ATOM 737 C C . LEU B 1 91 ? 30.18874 3.90559 48.60338 1.000 26.11493 89 LEU B C 1
ATOM 738 O O . LEU B 1 91 ? 30.14028 4.59415 47.57791 1.000 27.84056 89 LEU B O 1
ATOM 743 N N . GLU B 1 92 ? 31.23550 3.12062 48.88233 1.000 27.60189 90 GLU B N 1
ATOM 744 C CA . GLU B 1 92 ? 32.30224 2.96278 47.89808 1.000 25.35553 90 GLU B CA 1
ATOM 745 C C . GLU B 1 92 ? 31.78806 2.33120 46.61270 1.000 24.90027 90 GLU B C 1
ATOM 746 O O . GLU B 1 92 ? 32.24269 2.68106 45.51994 1.000 20.56050 90 GLU B O 1
ATOM 752 N N . LEU B 1 93 ? 30.84424 1.39635 46.71772 1.000 26.51284 91 LEU B N 1
ATOM 753 C CA . LEU B 1 93 ? 30.35518 0.72376 45.51689 1.000 22.47913 91 LEU B CA 1
ATOM 754 C C . LEU B 1 93 ? 29.48429 1.66043 44.68305 1.000 23.47171 91 LEU B C 1
ATOM 755 O O . LEU B 1 93 ? 29.60641 1.69233 43.45131 1.000 21.39838 91 LEU B O 1
ATOM 760 N N . TRP B 1 94 ? 28.62099 2.45333 45.33375 1.000 22.62019 92 TRP B N 1
ATOM 761 C CA . TRP B 1 94 ? 27.89764 3.50607 44.61570 1.000 21.51323 92 TRP B CA 1
ATOM 762 C C . TRP B 1 94 ? 28.85554 4.43940 43.88328 1.000 20.62889 92 TRP B C 1
ATOM 763 O O . TRP B 1 94 ? 28.65696 4.74682 42.70522 1.000 21.09868 92 TRP B O 1
ATOM 774 N N . ASN B 1 95 ? 29.90211 4.90396 44.57123 1.000 24.34658 93 ASN B N 1
ATOM 775 C CA . ASN B 1 95 ? 30.84701 5.82799 43.94934 1.000 19.85558 93 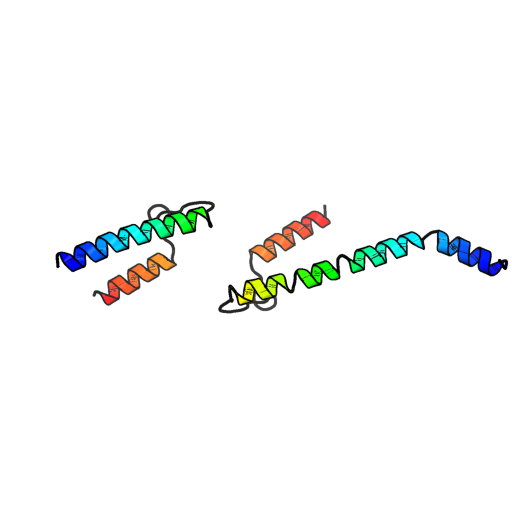ASN B CA 1
ATOM 776 C C . ASN B 1 95 ? 31.45128 5.22593 42.68918 1.000 25.78776 93 ASN B C 1
ATOM 777 O O . ASN B 1 95 ? 31.44522 5.84997 41.62282 1.000 22.52673 93 ASN B O 1
ATOM 782 N N . ALA B 1 96 ? 31.96017 3.99877 42.79303 1.000 23.59460 94 ALA B N 1
ATOM 783 C CA . ALA B 1 96 ? 32.58353 3.35293 41.64836 1.000 22.78835 94 ALA B CA 1
ATOM 784 C C . ALA B 1 96 ? 31.57321 3.10763 40.53356 1.000 22.59317 94 ALA B C 1
ATOM 785 O O . ALA B 1 96 ? 31.88605 3.28735 39.35071 1.000 22.18592 94 ALA B O 1
ATOM 787 N N . PHE B 1 97 ? 30.35050 2.70617 40.89367 1.000 20.66262 95 PHE B N 1
ATOM 788 C CA . PHE B 1 97 ? 29.31873 2.45393 39.89362 1.000 18.82051 95 PHE B CA 1
ATOM 789 C C . PHE B 1 97 ? 28.93988 3.74520 39.16024 1.000 22.41172 95 PHE B C 1
ATOM 790 O O . PHE B 1 97 ? 28.80113 3.75390 37.92819 1.000 20.28300 95 PHE B O 1
ATOM 798 N N . LEU B 1 98 ? 28.83281 4.85991 39.89392 1.000 21.09141 96 LEU B N 1
ATOM 799 C CA . LEU B 1 98 ? 28.45137 6.14201 39.29608 1.000 21.73207 96 LEU B CA 1
ATOM 800 C C . LEU B 1 98 ? 29.60865 6.83600 38.57925 1.000 20.36215 96 LEU B C 1
ATOM 801 O O . LEU B 1 98 ? 29.36214 7.64240 37.67464 1.000 21.97252 96 LEU B O 1
ATOM 806 N N . MET B 1 99 ? 30.86514 6.57560 38.97133 1.000 21.57159 97 MET B N 1
ATOM 807 C CA . MET B 1 99 ? 31.98579 7.00099 38.13137 1.000 21.99173 97 MET B CA 1
ATOM 808 C C . MET B 1 99 ? 31.96880 6.30420 36.77420 1.000 20.34180 97 MET B C 1
ATOM 809 O O . MET B 1 99 ? 32.18359 6.95069 35.74162 1.000 20.23779 97 MET B O 1
ATOM 814 N N . ALA B 1 100 ? 31.66088 5.00378 36.74416 1.000 23.01986 98 ALA B N 1
ATOM 815 C CA . ALA B 1 100 ? 31.60514 4.27867 35.47363 1.000 19.70392 98 ALA B CA 1
ATOM 816 C C . ALA B 1 100 ? 30.32272 4.54418 34.69377 1.000 23.40494 98 ALA B C 1
ATOM 817 O O . ALA B 1 100 ? 30.31549 4.42980 33.45800 1.000 20.77151 98 ALA B O 1
ATOM 819 N N . ASN B 1 101 ? 29.24744 4.91875 35.37495 1.000 18.85664 99 ASN B N 1
ATOM 820 C CA . ASN B 1 101 ? 27.95055 5.15120 34.74548 1.000 20.36529 99 ASN B CA 1
ATOM 821 C C . ASN B 1 101 ? 27.39441 6.47095 35.25909 1.000 24.14943 99 ASN B C 1
ATOM 822 O O . ASN B 1 101 ? 26.43577 6.48972 36.04659 1.000 20.47736 99 ASN B O 1
ATOM 827 N N . PRO B 1 102 ? 27.98250 7.59561 34.85019 1.000 20.56600 100 PRO B N 1
ATOM 828 C CA . PRO B 1 102 ? 27.57790 8.88662 35.41973 1.000 19.90267 100 PRO B CA 1
ATOM 829 C C . PRO B 1 102 ? 26.17461 9.30267 35.00819 1.000 22.52131 100 PRO B C 1
ATOM 830 O O . PRO B 1 102 ? 25.60683 8.84620 34.01208 1.000 20.67721 100 PRO B O 1
ATOM 834 N N . LEU B 1 103 ? 25.61136 10.18625 35.82462 1.000 20.53753 101 LEU B N 1
ATOM 835 C CA . LEU B 1 103 ? 24.27182 10.71092 35.63682 1.000 23.37999 101 LEU B CA 1
ATOM 836 C C . LEU B 1 103 ? 24.34718 12.05062 34.93359 1.000 23.06814 101 LEU B C 1
ATOM 837 O O . LEU B 1 103 ? 25.14033 12.90426 35.35219 1.000 23.96520 101 LEU B O 1
ATOM 842 N N . PRO B 1 104 ? 23.53888 12.30188 33.90217 1.000 22.30992 102 PRO B N 1
ATOM 843 C CA . PRO B 1 104 ? 23.51757 13.65911 33.31480 1.000 22.70795 102 PRO B CA 1
ATOM 844 C C . PRO B 1 104 ? 23.18840 14.73229 34.34103 1.000 22.50842 102 PRO B C 1
ATOM 845 O O . PRO B 1 104 ? 23.84949 15.78116 34.39422 1.000 21.45650 102 PRO B O 1
ATOM 849 N N . VAL B 1 105 ? 22.15907 14.49632 35.15136 1.000 21.82369 103 VAL B N 1
ATOM 850 C CA . VAL B 1 105 ? 21.82183 15.32734 36.29979 1.000 23.87625 103 VAL B CA 1
ATOM 851 C C . VAL B 1 105 ? 21.62057 14.41655 37.49902 1.000 24.86323 103 VAL B C 1
ATOM 852 O O . VAL B 1 105 ? 21.25215 13.24814 37.35607 1.000 22.72186 103 VAL B O 1
ATOM 856 N N . THR B 1 106 ? 21.87431 14.95174 38.69041 1.000 29.16290 104 TH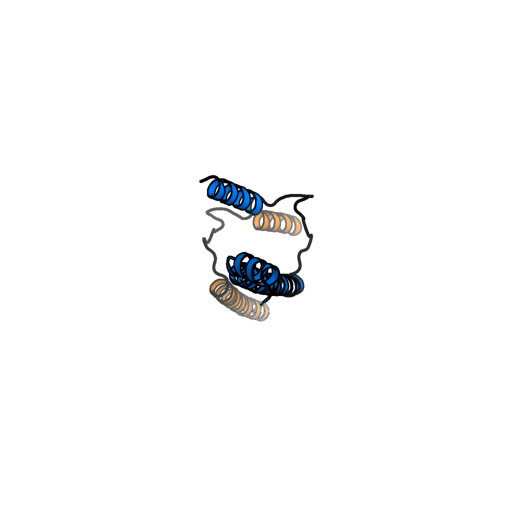R B N 1
ATOM 857 C CA . THR B 1 106 ? 21.66827 14.23270 39.94801 1.000 26.38973 104 THR B CA 1
ATOM 858 C C . THR B 1 106 ? 20.47175 14.86268 40.65714 1.000 27.40816 104 THR B C 1
ATOM 859 O O . THR B 1 106 ? 20.56977 15.97844 41.17267 1.000 28.95177 104 THR B O 1
ATOM 863 N N . VAL B 1 107 ? 19.34419 14.15970 40.66773 1.000 26.44781 105 VAL B N 1
ATOM 864 C CA . VAL B 1 107 ? 18.10056 14.67670 41.22351 1.000 27.78315 105 VAL B CA 1
ATOM 865 C C . VAL B 1 107 ? 17.92745 14.08306 42.61432 1.000 28.21254 105 VAL B C 1
ATOM 866 O O . VAL B 1 107 ? 17.70311 12.87797 42.76806 1.000 24.13760 105 VAL B O 1
ATOM 870 N N . LEU B 1 108 ? 18.01884 14.92644 43.63080 1.000 29.83972 106 LEU B N 1
ATOM 871 C CA . LEU B 1 108 ? 17.85685 14.49816 45.01103 1.000 30.93822 106 LEU B CA 1
ATOM 872 C C . LEU B 1 108 ? 16.40027 14.66157 45.44547 1.000 32.60253 106 LEU B C 1
ATOM 873 O O . LEU B 1 108 ? 15.61733 15.38337 44.81737 1.000 31.07280 106 LEU B O 1
ATOM 878 N N . THR B 1 109 ? 16.04245 13.97315 46.53782 1.000 33.58249 107 THR B N 1
ATOM 879 C CA . THR B 1 109 ? 14.63607 13.88489 46.92957 1.000 34.87913 107 THR B CA 1
ATOM 880 C C . THR B 1 109 ? 14.01371 15.24913 47.19195 1.000 34.41410 107 THR B C 1
ATOM 881 O O . THR B 1 109 ? 12.79678 15.40452 47.03685 1.000 36.81673 107 THR B O 1
ATOM 885 N N . ASP B 1 110 ? 14.80736 16.24841 47.59008 1.000 37.27516 108 ASP B N 1
ATOM 886 C CA . ASP B 1 110 ? 14.21391 17.55956 47.83617 1.000 39.85998 108 ASP B CA 1
ATOM 887 C C . ASP B 1 110 ? 13.84466 18.25786 46.53570 1.000 41.61093 108 ASP B C 1
ATOM 888 O O . ASP B 1 110 ? 13.00260 19.16197 46.54346 1.000 42.91347 108 ASP B O 1
ATOM 893 N N . GLN B 1 111 ? 14.45491 17.85088 45.42449 1.000 35.98712 109 GLN B N 1
ATOM 894 C CA . GLN B 1 111 ? 14.07245 18.35202 44.11370 1.000 36.80715 109 GLN B CA 1
ATOM 895 C C . GLN B 1 111 ? 12.88462 17.56657 43.57352 1.000 37.67034 109 GLN B C 1
ATOM 896 O O . GLN B 1 111 ? 11.84475 18.14025 43.23652 1.000 41.69096 109 GLN B O 1
ATOM 902 N N . HIS B 1 112 ? 13.02058 16.24319 43.50457 1.000 37.01135 110 HIS B N 1
ATOM 903 C CA . HIS B 1 112 ? 11.93777 15.37552 43.05781 1.000 34.09526 110 HIS B CA 1
ATOM 904 C C . HIS B 1 112 ? 12.21341 13.95487 43.51942 1.000 31.29351 110 HIS B C 1
ATOM 905 O O . HIS B 1 112 ? 13.30860 13.42457 43.28838 1.000 31.29426 110 HIS B O 1
ATOM 912 N N . THR B 1 113 ? 11.22228 13.34410 44.16605 1.000 31.21067 111 THR B N 1
ATOM 913 C CA . THR B 1 113 ? 11.33050 11.96644 44.62747 1.000 29.35710 111 THR B CA 1
ATOM 914 C C . THR B 1 113 ? 10.83031 11.04029 43.52892 1.000 30.58419 111 THR B C 1
ATOM 915 O O . THR B 1 113 ? 9.68297 11.16591 43.09003 1.000 29.04231 111 THR B O 1
ATOM 919 N N . SER B 1 114 ? 11.68770 10.11906 43.09076 1.000 27.37651 112 SER B N 1
ATOM 920 C CA . SER B 1 114 ? 11.28945 9.10894 42.12027 1.000 28.77493 112 SER B CA 1
ATOM 921 C C . SER B 1 114 ? 1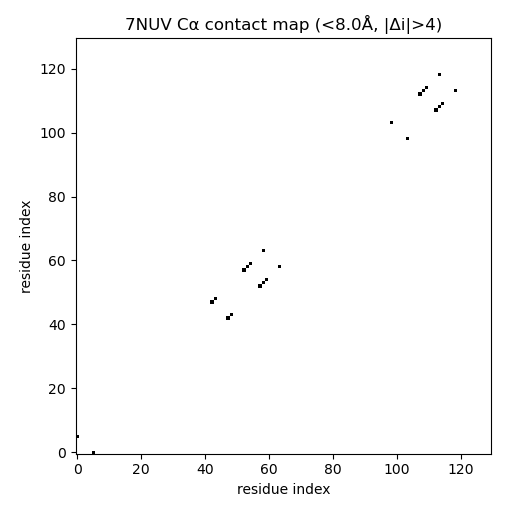0.03310 8.39139 42.58870 1.000 28.13769 112 SER B C 1
ATOM 922 O O . SER B 1 114 ? 9.89020 8.06747 43.76871 1.000 26.77805 112 SER B O 1
ATOM 925 N N . GLU B 1 115 ? 9.11007 8.15472 41.65676 1.000 26.32224 113 GLU B N 1
ATOM 926 C CA . GLU B 1 115 ? 7.93793 7.36250 41.99750 1.000 33.49313 113 GLU B CA 1
ATOM 927 C C . GLU B 1 115 ? 8.31702 5.99763 42.55261 1.000 27.41888 113 GLU B C 1
ATOM 928 O O . GLU B 1 115 ? 7.61623 5.48318 43.42620 1.000 31.25490 113 GLU B O 1
ATOM 934 N N . SER B 1 116 ? 9.40706 5.39418 42.06587 1.000 27.32262 114 SER B N 1
ATOM 935 C CA . SER B 1 116 ? 9.84069 4.10424 42.60503 1.000 25.18233 114 SER B CA 1
ATOM 936 C C . SER B 1 116 ? 10.19855 4.21568 44.08413 1.000 28.58232 114 SER B C 1
ATOM 937 O O . SER B 1 116 ? 9.82141 3.36499 44.89983 1.000 27.40298 114 SER B O 1
ATOM 940 N N . VAL B 1 117 ? 10.94505 5.25708 44.44243 1.000 28.02175 115 VAL B N 1
ATOM 941 C CA . VAL B 1 117 ? 11.31018 5.47390 45.83748 1.000 25.58054 115 VAL B CA 1
ATOM 942 C C . VAL B 1 117 ? 10.07024 5.73698 46.67270 1.000 30.47252 115 VAL B C 1
ATOM 943 O O . VAL B 1 117 ? 9.93734 5.23253 47.79296 1.000 29.03180 115 VAL B O 1
ATOM 947 N N . SER B 1 118 ? 9.14277 6.53528 46.14202 1.000 29.38417 116 SER B N 1
ATOM 948 C CA . SER B 1 118 ? 7.90790 6.80699 46.86516 1.000 32.99992 116 SER B CA 1
ATOM 949 C C . SER B 1 118 ? 7.12991 5.52488 47.11927 1.000 32.75433 116 SER B C 1
ATOM 950 O O . SER B 1 118 ? 6.61032 5.31787 48.22065 1.000 33.15226 116 SER B O 1
ATOM 953 N N . MET B 1 119 ? 7.05102 4.63671 46.12379 1.000 34.24145 117 MET B N 1
ATOM 954 C CA . MET B 1 119 ? 6.33946 3.38415 46.35820 1.000 32.84521 117 MET B CA 1
ATOM 955 C C . MET B 1 119 ? 7.07632 2.50721 47.36404 1.000 32.49183 117 MET B C 1
ATOM 956 O O . MET B 1 119 ? 6.43902 1.82862 48.18125 1.000 32.49446 117 MET B O 1
ATOM 961 N N . ALA B 1 120 ? 8.41297 2.50745 47.33149 1.000 31.84835 118 ALA B N 1
ATOM 962 C CA . ALA B 1 120 ? 9.16222 1.73316 48.31935 1.000 30.14717 118 ALA B CA 1
ATOM 963 C C . ALA B 1 120 ? 8.94522 2.27879 49.72302 1.000 32.71401 118 ALA B C 1
ATOM 964 O O . ALA B 1 120 ? 8.76179 1.50594 50.67129 1.000 34.29102 118 ALA B O 1
ATOM 966 N N . LYS B 1 121 ? 8.95928 3.60491 49.88156 1.000 32.60388 119 LYS B N 1
ATOM 967 C CA . LYS B 1 121 ? 8.73867 4.17486 51.20745 1.000 34.32673 119 LYS B CA 1
ATOM 968 C C . LYS B 1 121 ? 7.35973 3.84347 51.75375 1.000 36.26871 119 LYS B C 1
ATOM 969 O O . LYS B 1 121 ? 7.21605 3.58309 52.95470 1.000 37.99239 119 LYS B O 1
ATOM 975 N N . GLU B 1 122 ? 6.32805 3.85942 50.90370 1.000 36.15016 120 GLU B N 1
ATOM 976 C CA . GLU B 1 122 ? 4.98672 3.55255 51.39645 1.000 40.32958 120 GLU B CA 1
ATOM 977 C C . GLU B 1 122 ? 4.85771 2.09022 51.79925 1.000 40.78166 120 GLU B C 1
ATOM 978 O O . GLU B 1 122 ? 4.31131 1.78535 52.86357 1.000 43.68597 120 GLU B O 1
ATOM 984 N N . LYS B 1 123 ? 5.33891 1.16482 50.95976 1.000 37.55499 121 LYS B N 1
ATOM 985 C CA . LYS B 1 123 ? 5.20791 -0.24995 51.29828 1.000 37.49532 121 LYS B CA 1
ATOM 986 C C . LYS B 1 123 ? 5.90286 -0.56708 52.61769 1.000 44.40081 121 LYS B C 1
ATOM 987 O O . LYS B 1 123 ? 5.38597 -1.34336 53.43164 1.000 43.60341 121 LYS B O 1
ATOM 993 N N . VAL B 1 124 ? 7.07574 0.02488 52.84772 1.000 40.67631 122 VAL B N 1
ATOM 994 C CA . VAL B 1 124 ? 7.80019 -0.24161 54.08396 1.000 43.06108 122 VAL B CA 1
ATOM 995 C C . VAL B 1 124 ? 7.08389 0.39859 55.26441 1.000 43.03916 122 VAL B C 1
ATOM 996 O O . VAL B 1 124 ? 6.91036 -0.23025 56.31430 1.000 49.11784 122 VAL B O 1
ATOM 1000 N N . SER B 1 125 ? 6.62476 1.64215 55.09874 1.000 42.21154 123 SER B N 1
ATOM 1001 C CA . SER B 1 125 ? 5.86843 2.31355 56.15318 1.000 45.46443 123 SER B CA 1
ATOM 1002 C C . SER B 1 125 ? 4.63804 1.51530 56.56727 1.000 48.75879 123 SER B C 1
ATOM 1003 O O . SER B 1 125 ? 4.22042 1.58449 57.72751 1.000 51.42986 123 SER B O 1
ATOM 1006 N N . ASN B 1 126 ? 4.04130 0.76040 55.64036 1.000 48.11025 124 ASN B N 1
ATOM 1007 C CA . ASN B 1 126 ? 2.89020 -0.08370 55.95262 1.000 49.17517 124 ASN B CA 1
ATOM 1008 C C . ASN B 1 126 ? 3.27244 -1.45865 56.48284 1.000 51.23658 124 ASN B C 1
ATOM 1009 O O . ASN B 1 126 ? 2.50697 -2.04619 57.25427 1.000 55.34695 124 ASN B O 1
ATOM 1014 N N . ASP B 1 127 ? 4.42427 -1.99895 56.09050 1.000 47.81341 125 ASP B N 1
ATOM 1015 C CA . ASP B 1 127 ? 4.87183 -3.24513 56.69967 1.000 52.95998 125 ASP B CA 1
ATOM 1016 C C . ASP B 1 127 ? 5.24312 -3.03194 58.16005 1.000 57.51205 125 ASP B C 1
ATOM 1017 O O . ASP B 1 127 ? 4.93389 -3.87012 59.01717 1.000 60.64712 125 ASP B O 1
ATOM 1022 N N . ILE B 1 128 ? 5.90018 -1.91044 58.46221 1.000 55.50722 126 ILE B N 1
ATOM 1023 C CA . ILE B 1 128 ? 6.27526 -1.61559 59.84164 1.000 56.86760 126 ILE B CA 1
ATOM 1024 C C . ILE B 1 128 ? 5.03034 -1.44730 60.70295 1.000 58.85153 126 ILE B C 1
ATOM 1025 O O . ILE B 1 128 ? 4.94959 -1.98079 61.81642 1.000 59.02535 126 ILE B O 1
ATOM 1030 N N . ALA B 1 129 ? 4.03908 -0.72003 60.19901 1.000 55.75574 127 ALA B N 1
ATOM 1031 C CA . ALA B 1 129 ? 2.75729 -0.59211 60.88157 1.000 59.36836 127 ALA B CA 1
ATOM 1032 C C . ALA B 1 129 ? 1.83487 -1.76973 60.55003 1.000 61.26577 127 ALA B C 1
ATOM 1033 O O . ALA B 1 129 ? 2.13416 -2.92677 60.86408 1.000 63.29652 127 ALA B O 1
#

Foldseek 3Di:
DDPVVVVVVVVCVVCVVVVVVVVVVVVVVVVVVVVVVVVVVVVCVVVPDPDDADVVRPDDVVNVVVVVVVVVVVVD/DVVVVVVVVVVVVVVVVVVVVVCVVVPDPDDADVVRPDDPVNVVVVVVVVVVVD

Organism: Bacillus subtilis subsp. natto (NCBI:txid86029)

Secondary structure (DSSP, 8-state):
--HHHHHHHHHHHTTHHHHHHHHHHHHHHHHHHHHHHHHHHHHHHHS--SS---TTT---HHHHHHHHHHHHHHH-/-HHHHHHHHHHHHHHHHHHHHHHHHS--SS---TTT---HHHHHHHHHHHHHH-

Radius of gyration: 29.72 Å; Cα contacts (8 Å, |Δi|>4): 12; chains: 2; bounding box: 34×32×104 Å

B-factor: mean 27.77, std 13.33, range [10.81, 94.51]

Sequence (130 aa):
LSEQDALVEKIFQRFKKTLDVIRVRAGHTTDKNAQINLLELWNAFLMANPLPVTVLTDQHTSESVSMAKEKVSNDIATIRVRAGHTDKNAQINLELWNAFLMANPLPVTVLTDQHTSESVSMAKEKVSNDIA

Solvent-accessible surface area: 13032 Å² total; per-residue (Å²): 176,65,138,130,72,37,93,86,66,146,92,80,116,207,86,84,163,77,92,38,76,98,166,78,164,57,42,112,87,82,133,92,60,109,80,72,116,119,112,133,91,62,112,59,144,78,75,102,91,140,105,97,87,107,96,119,144,124,44,57,137,83,66,47,138,56,128,109,129,76,65,94,72,144,91,150,185,213,95,197,58,40,118,94,85,133,94,58,106,78,80,123,118,115,139,83,59,114,61,143,79,75,100,90,138,107,91,70,111,85,134,133,127,41,57,137,82,60,37,124,59,113,102,132,80,69,105,88,146,114